Protein AF-A0A381VM30-F1 (afdb_monomer_lite)

Structure (mmCIF, N/CA/C/O backbone):
data_AF-A0A381VM30-F1
#
_entry.id   AF-A0A381VM30-F1
#
loop_
_atom_site.group_PDB
_atom_site.id
_atom_site.type_symbol
_atom_site.label_atom_id
_atom_site.label_alt_id
_atom_site.label_comp_id
_atom_site.label_asym_id
_atom_site.label_entity_id
_atom_site.label_seq_id
_atom_site.pdbx_PDB_ins_code
_atom_site.Cartn_x
_atom_site.Cartn_y
_atom_site.Cartn_z
_atom_site.occupancy
_atom_site.B_iso_or_equiv
_atom_site.auth_seq_id
_atom_site.auth_comp_id
_atom_site.auth_asym_id
_atom_site.auth_atom_id
_atom_site.pdbx_PDB_model_num
ATOM 1 N N . VAL A 1 1 ? -3.294 -4.775 -10.732 1.00 95.31 1 V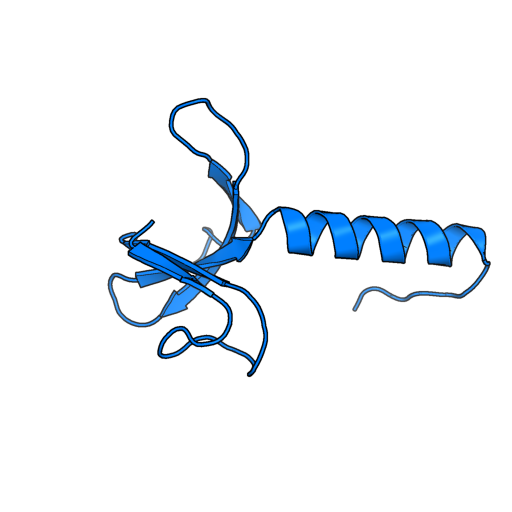AL A N 1
ATOM 2 C CA . VAL A 1 1 ? -2.682 -5.655 -9.705 1.00 95.31 1 VAL A CA 1
ATOM 3 C C . VAL A 1 1 ? -1.899 -6.719 -10.436 1.00 95.31 1 VAL A C 1
ATOM 5 O O . VAL A 1 1 ? -2.472 -7.328 -11.330 1.00 95.31 1 VAL A O 1
ATOM 8 N N . ILE A 1 2 ? -0.631 -6.897 -10.083 1.00 95.44 2 ILE A N 1
ATOM 9 C CA . ILE A 1 2 ? 0.282 -7.865 -10.712 1.00 95.44 2 ILE A CA 1
ATOM 10 C C . ILE A 1 2 ? 0.736 -8.973 -9.757 1.00 95.44 2 ILE A C 1
ATOM 12 O O . ILE A 1 2 ? 1.327 -9.948 -10.199 1.00 95.44 2 ILE A O 1
ATOM 16 N N . GLY A 1 3 ? 0.412 -8.867 -8.467 1.00 95.25 3 GLY A N 1
ATOM 17 C CA . GLY A 1 3 ? 0.677 -9.916 -7.488 1.00 95.25 3 GLY A CA 1
ATOM 18 C C . GLY A 1 3 ? -0.015 -9.644 -6.158 1.00 95.25 3 GLY A C 1
ATOM 19 O O . GLY A 1 3 ? -0.370 -8.501 -5.856 1.00 95.25 3 GLY A O 1
ATOM 20 N N . ARG A 1 4 ? -0.231 -10.705 -5.378 1.00 95.50 4 ARG A N 1
ATOM 21 C CA . ARG A 1 4 ? -0.673 -10.657 -3.979 1.00 95.50 4 ARG A CA 1
ATOM 22 C C . ARG A 1 4 ? -0.023 -11.802 -3.215 1.00 95.50 4 ARG A C 1
ATOM 24 O O . ARG A 1 4 ? 0.145 -12.866 -3.802 1.00 95.50 4 ARG A O 1
ATOM 31 N N . GLY A 1 5 ? 0.274 -11.584 -1.944 1.00 94.44 5 GLY A N 1
ATOM 32 C CA . GLY A 1 5 ? 0.825 -12.612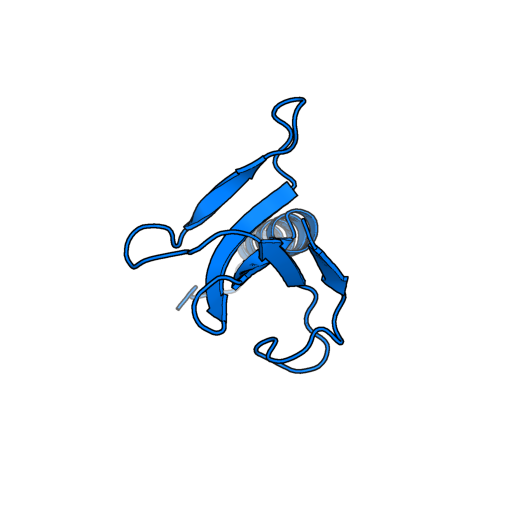 -1.069 1.00 94.44 5 GLY A CA 1
ATOM 33 C C . GLY A 1 5 ? 1.851 -12.049 -0.100 1.00 94.44 5 GLY A C 1
ATOM 34 O O . GLY A 1 5 ? 2.208 -10.867 -0.155 1.00 94.44 5 GLY A O 1
ATOM 35 N N . SER A 1 6 ? 2.330 -12.924 0.772 1.00 92.50 6 SER A N 1
ATOM 36 C CA . SER A 1 6 ? 3.367 -12.655 1.770 1.00 92.50 6 SER A CA 1
ATOM 37 C C . SER A 1 6 ? 4.783 -13.029 1.326 1.00 92.50 6 SER A C 1
ATOM 39 O O . SER A 1 6 ? 5.750 -12.775 2.044 1.00 92.50 6 SER A O 1
ATOM 41 N N . ASP A 1 7 ? 4.913 -13.594 0.127 1.00 90.81 7 ASP A N 1
ATOM 42 C CA . ASP A 1 7 ? 6.148 -14.072 -0.494 1.00 90.81 7 ASP A CA 1
ATOM 43 C C . ASP A 1 7 ? 6.515 -13.288 -1.768 1.00 90.81 7 ASP A C 1
ATOM 45 O O . ASP A 1 7 ? 7.293 -13.751 -2.605 1.00 90.81 7 ASP A O 1
ATOM 49 N N . LEU A 1 8 ? 5.970 -12.076 -1.925 1.00 90.88 8 LEU A N 1
ATOM 50 C CA . LEU A 1 8 ? 6.257 -11.239 -3.086 1.00 90.88 8 LEU A CA 1
ATOM 51 C C . LEU A 1 8 ? 7.730 -10.784 -3.098 1.00 90.88 8 LEU A C 1
ATOM 53 O O . LEU A 1 8 ? 8.257 -10.387 -2.050 1.00 90.88 8 LEU A O 1
ATOM 57 N N . PRO A 1 9 ? 8.395 -10.775 -4.271 1.00 87.56 9 PRO A N 1
ATOM 58 C CA . PRO A 1 9 ? 9.752 -10.256 -4.406 1.00 87.56 9 PRO A CA 1
ATOM 59 C C . PRO A 1 9 ? 9.863 -8.826 -3.878 1.00 87.56 9 PRO A C 1
ATOM 61 O O . PRO A 1 9 ? 8.984 -8.005 -4.128 1.00 87.56 9 PRO A O 1
ATOM 64 N N . GLU A 1 10 ? 10.946 -8.5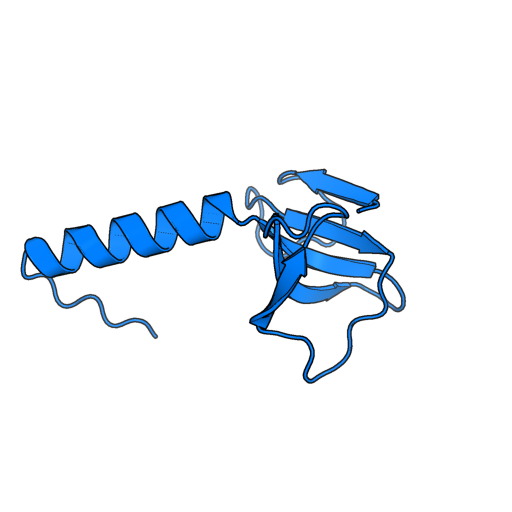38 -3.152 1.00 84.56 10 GLU A N 1
ATOM 65 C CA . GLU A 1 10 ? 11.249 -7.202 -2.609 1.00 84.56 10 GLU A CA 1
ATOM 66 C C . GLU A 1 10 ? 10.175 -6.637 -1.656 1.00 84.56 10 GLU A C 1
ATOM 68 O O . GLU A 1 10 ? 10.212 -5.457 -1.298 1.00 84.56 10 GLU A O 1
ATOM 73 N N . SER A 1 11 ? 9.234 -7.473 -1.198 1.00 85.31 11 SER A N 1
ATOM 74 C CA . SER A 1 11 ? 8.241 -7.065 -0.213 1.00 85.31 11 SER A CA 1
ATOM 75 C C . SER A 1 11 ? 8.893 -6.769 1.147 1.00 85.31 11 SER A C 1
ATOM 77 O O . SER A 1 11 ? 9.736 -7.533 1.629 1.00 85.31 11 SER A O 1
ATOM 79 N N . PRO A 1 12 ? 8.545 -5.642 1.795 1.00 77.50 12 PRO A N 1
ATOM 80 C CA . PRO A 1 12 ? 9.104 -5.321 3.097 1.00 77.50 12 PRO A CA 1
ATOM 81 C C . PRO A 1 12 ? 8.442 -6.137 4.211 1.00 77.50 12 PRO A C 1
ATOM 83 O O . PRO A 1 12 ? 7.224 -6.119 4.389 1.00 77.50 12 PRO A O 1
ATOM 86 N N . GLY A 1 13 ? 9.280 -6.782 5.023 1.00 78.50 13 GLY A N 1
ATOM 87 C CA . GLY A 1 13 ? 8.863 -7.607 6.155 1.00 78.50 13 GLY A CA 1
ATOM 88 C C . GLY A 1 13 ? 8.404 -8.997 5.718 1.00 78.50 13 GLY A C 1
ATOM 89 O O . GLY A 1 13 ? 7.364 -9.138 5.083 1.00 78.50 13 GLY A O 1
ATOM 90 N N . ALA A 1 14 ? 9.174 -10.018 6.104 1.00 71.50 14 ALA A N 1
ATOM 91 C CA . ALA A 1 14 ? 8.827 -11.412 5.854 1.00 71.50 14 ALA A CA 1
ATOM 92 C C . ALA A 1 14 ? 7.441 -11.748 6.431 1.00 71.50 14 ALA A C 1
ATOM 94 O O . ALA A 1 14 ? 7.071 -11.236 7.490 1.00 71.50 14 ALA A O 1
ATOM 95 N N . GLU A 1 15 ? 6.699 -12.602 5.722 1.00 80.06 15 GLU A N 1
ATOM 96 C CA . GLU A 1 15 ? 5.385 -13.127 6.126 1.00 80.06 15 GLU A CA 1
ATOM 97 C C . GLU A 1 15 ? 4.258 -12.080 6.221 1.00 80.06 15 GLU A C 1
ATOM 99 O O . GLU A 1 15 ? 3.169 -12.375 6.713 1.00 80.06 15 GLU A O 1
ATOM 104 N N . ARG A 1 16 ? 4.473 -10.850 5.735 1.00 88.06 16 ARG A N 1
ATOM 105 C CA . ARG A 1 16 ? 3.420 -9.826 5.664 1.00 88.06 16 ARG A CA 1
ATOM 106 C C . ARG A 1 16 ? 2.756 -9.839 4.304 1.00 88.06 16 ARG A C 1
ATOM 108 O O . ARG A 1 16 ? 3.435 -9.795 3.292 1.00 88.06 16 ARG A O 1
ATOM 115 N N . GLU A 1 17 ? 1.433 -9.839 4.287 1.00 94.75 17 GLU A N 1
ATOM 116 C CA . GLU A 1 17 ? 0.662 -9.798 3.049 1.00 94.75 17 GLU A CA 1
ATOM 117 C C . GLU A 1 17 ? 0.730 -8.430 2.359 1.00 94.75 17 GLU A C 1
ATOM 119 O O . GLU A 1 17 ? 0.506 -7.386 2.979 1.00 94.75 17 GLU A O 1
ATOM 124 N N . TRP A 1 18 ? 0.965 -8.449 1.047 1.00 96.19 18 TRP A N 1
ATOM 125 C CA . TRP A 1 18 ? 1.069 -7.262 0.204 1.00 96.19 18 TRP A CA 1
ATOM 126 C C . TRP A 1 18 ? 0.268 -7.400 -1.092 1.00 96.19 18 TRP A C 1
ATOM 128 O O . TRP A 1 18 ? -0.040 -8.498 -1.558 1.00 96.19 18 TRP A O 1
ATOM 138 N N . ILE A 1 19 ? -0.037 -6.260 -1.716 1.00 96.62 19 ILE A N 1
ATOM 139 C CA . ILE A 1 19 ? -0.525 -6.179 -3.096 1.00 96.62 19 ILE A CA 1
ATOM 140 C C . ILE A 1 19 ? 0.531 -5.471 -3.941 1.00 96.62 19 ILE A C 1
ATOM 142 O O . ILE A 1 19 ? 0.797 -4.291 -3.716 1.00 96.62 19 ILE A O 1
ATOM 146 N N . ALA A 1 20 ? 1.055 -6.160 -4.954 1.00 95.50 20 ALA A N 1
ATOM 147 C CA . ALA A 1 20 ? 1.886 -5.554 -5.987 1.00 95.50 20 ALA A CA 1
ATOM 148 C C . ALA A 1 20 ? 1.015 -4.982 -7.112 1.00 95.50 20 ALA A C 1
ATOM 150 O O . ALA A 1 20 ? 0.095 -5.633 -7.635 1.00 95.50 20 ALA A O 1
ATOM 151 N N . VAL A 1 21 ? 1.316 -3.755 -7.518 1.00 95.06 21 VAL A N 1
ATOM 152 C CA . VAL A 1 21 ? 0.647 -3.043 -8.605 1.00 95.06 21 VAL A CA 1
ATOM 153 C C . VAL A 1 21 ? 1.666 -2.567 -9.628 1.00 95.06 21 VAL A C 1
ATOM 155 O O . VAL A 1 21 ? 2.731 -2.079 -9.272 1.00 95.06 21 VAL A O 1
ATOM 158 N N . ASP A 1 22 ? 1.311 -2.697 -10.902 1.00 94.62 22 ASP A N 1
ATOM 159 C CA . ASP A 1 22 ? 2.047 -2.103 -12.018 1.00 94.62 22 ASP A CA 1
ATOM 160 C C . ASP A 1 22 ? 1.683 -0.619 -12.107 1.00 94.62 22 ASP A C 1
ATOM 162 O O . ASP A 1 22 ? 0.805 -0.208 -12.866 1.00 94.62 22 ASP A O 1
ATOM 166 N N . LEU A 1 23 ? 2.225 0.151 -11.166 1.00 90.69 23 LEU A N 1
ATOM 167 C CA . LEU A 1 23 ? 1.991 1.577 -10.998 1.00 90.69 23 LEU A CA 1
ATOM 168 C C . LEU A 1 23 ? 3.276 2.218 -10.477 1.00 90.69 23 LEU A C 1
ATOM 170 O O . LEU A 1 23 ? 3.739 1.903 -9.380 1.00 90.69 23 LEU A O 1
ATOM 174 N N . ALA A 1 24 ? 3.786 3.200 -11.219 1.00 90.69 24 ALA A N 1
ATOM 175 C CA . ALA A 1 24 ? 4.923 4.014 -10.806 1.00 90.69 24 ALA A CA 1
ATOM 176 C C . ALA A 1 24 ? 4.530 4.974 -9.664 1.00 90.69 24 ALA A C 1
ATOM 178 O O . ALA A 1 24 ? 4.208 6.146 -9.890 1.00 90.69 24 ALA A O 1
ATOM 179 N N . LEU A 1 25 ? 4.538 4.471 -8.427 1.00 89.75 25 LEU A N 1
ATOM 180 C CA . LEU A 1 25 ? 4.294 5.278 -7.233 1.00 89.75 25 LEU A CA 1
ATOM 181 C C . LEU A 1 25 ? 5.431 6.287 -7.018 1.00 89.75 25 LEU A C 1
ATOM 183 O O . LEU A 1 25 ? 6.603 6.009 -7.258 1.00 89.75 25 LEU A O 1
ATOM 187 N N . ARG A 1 26 ? 5.074 7.483 -6.546 1.00 88.25 26 ARG A N 1
ATOM 188 C CA . ARG A 1 26 ? 6.005 8.581 -6.243 1.00 88.25 26 ARG A CA 1
ATOM 189 C C . ARG A 1 26 ? 5.723 9.139 -4.845 1.00 88.25 26 ARG A C 1
ATOM 191 O O . ARG A 1 26 ? 4.642 8.887 -4.305 1.00 88.25 26 ARG A O 1
ATOM 198 N N . PRO A 1 27 ? 6.640 9.926 -4.252 1.00 89.50 27 PRO A N 1
ATOM 199 C CA . PRO A 1 27 ? 6.330 10.673 -3.038 1.00 89.50 27 PRO A CA 1
ATOM 200 C C . PRO A 1 27 ? 5.004 11.435 -3.177 1.00 89.50 27 PRO A C 1
ATOM 202 O O . PRO A 1 27 ? 4.753 12.066 -4.203 1.00 89.50 27 PRO A O 1
ATOM 205 N N . GLY A 1 28 ? 4.148 11.329 -2.159 1.00 90.69 28 GLY A N 1
ATOM 206 C CA . GLY A 1 28 ? 2.789 11.883 -2.163 1.00 90.69 28 GLY A CA 1
ATOM 207 C C . GLY A 1 28 ? 1.674 10.889 -2.514 1.00 90.69 28 GLY A C 1
ATOM 208 O O . GLY A 1 28 ? 0.515 11.204 -2.275 1.00 90.69 28 GLY A O 1
ATOM 209 N N . TYR A 1 29 ? 1.992 9.688 -3.015 1.00 91.81 29 TYR A N 1
ATOM 210 C CA . TYR A 1 29 ? 0.991 8.626 -3.221 1.00 91.81 29 TYR A CA 1
ATOM 211 C C . TYR A 1 29 ? 0.726 7.777 -1.966 1.00 91.81 29 TYR A C 1
ATOM 213 O O . TYR A 1 29 ? -0.301 7.100 -1.891 1.00 91.81 29 TYR A O 1
ATOM 221 N N . SER A 1 30 ? 1.641 7.783 -0.992 1.00 93.19 30 SER A N 1
ATOM 222 C CA . SER A 1 30 ? 1.501 7.023 0.255 1.00 93.19 30 SER A CA 1
ATOM 223 C C . SER A 1 30 ? 0.218 7.412 1.000 1.00 93.19 30 SER A C 1
ATOM 225 O O . SER A 1 30 ? -0.116 8.589 1.104 1.00 93.19 30 SER A O 1
ATOM 227 N N . GLY A 1 31 ? -0.508 6.417 1.507 1.00 94.38 31 GLY A N 1
ATOM 228 C CA . GLY A 1 31 ? -1.811 6.586 2.153 1.00 94.38 31 GLY A CA 1
ATOM 229 C C . GLY A 1 31 ? -3.000 6.650 1.185 1.00 94.38 31 GLY A C 1
ATOM 230 O O . GLY A 1 31 ? -4.145 6.569 1.624 1.00 94.38 31 GLY A O 1
ATOM 231 N N . GLY A 1 32 ? -2.760 6.762 -0.127 1.00 95.88 32 GLY A N 1
ATOM 232 C CA . GLY A 1 32 ? -3.821 6.834 -1.131 1.00 95.88 32 GLY A CA 1
ATOM 233 C C . GLY A 1 32 ? -4.581 5.508 -1.307 1.00 95.88 32 GLY A C 1
ATOM 234 O O . GLY A 1 32 ? -3.966 4.436 -1.242 1.00 95.88 32 GLY A O 1
ATOM 235 N N . PRO A 1 33 ? -5.903 5.545 -1.568 1.00 96.62 33 PRO A N 1
ATOM 236 C CA . PRO A 1 33 ? -6.705 4.341 -1.748 1.00 96.62 33 PRO A CA 1
ATOM 237 C C . PRO A 1 33 ? -6.374 3.635 -3.068 1.00 96.62 33 PRO A C 1
ATOM 239 O O . PRO A 1 33 ? -6.248 4.269 -4.115 1.00 96.62 33 PRO A O 1
ATOM 242 N N . LEU A 1 34 ? -6.304 2.306 -3.030 1.00 96.62 34 LEU A N 1
ATOM 243 C CA . LEU A 1 34 ? -6.340 1.453 -4.212 1.00 96.62 34 LEU A CA 1
ATOM 244 C C . LEU A 1 34 ? -7.749 0.873 -4.341 1.00 96.62 34 LEU A C 1
ATOM 246 O O . LEU A 1 34 ? -8.191 0.140 -3.455 1.00 96.62 34 LEU A O 1
ATOM 250 N N . ALA A 1 35 ? -8.436 1.177 -5.441 1.00 96.69 35 ALA A N 1
ATOM 251 C CA . ALA A 1 35 ? -9.782 0.687 -5.716 1.00 96.69 35 ALA A CA 1
ATOM 252 C C . ALA A 1 35 ? -9.825 -0.204 -6.965 1.00 96.69 35 ALA A C 1
ATOM 254 O O . ALA A 1 35 ? -9.029 -0.031 -7.890 1.00 96.69 35 ALA A O 1
ATOM 255 N N . ASP A 1 36 ? -10.749 -1.163 -6.992 1.00 96.31 36 ASP A N 1
ATOM 256 C CA . ASP A 1 36 ? -11.062 -1.917 -8.205 1.00 96.31 36 ASP A CA 1
ATOM 257 C C . ASP A 1 36 ? -12.006 -1.145 -9.147 1.00 96.31 36 ASP A C 1
ATOM 259 O O . ASP A 1 36 ? -12.447 -0.030 -8.866 1.00 96.31 36 ASP A O 1
ATOM 263 N N . HIS A 1 37 ? -12.322 -1.748 -10.295 1.00 96.81 37 HIS A N 1
ATOM 264 C CA . HIS A 1 37 ? -13.178 -1.155 -11.327 1.00 96.81 37 HIS A CA 1
ATOM 265 C C . HIS A 1 37 ? -14.631 -0.903 -10.882 1.00 96.81 37 HIS A C 1
ATOM 267 O O . HIS A 1 37 ? -15.355 -0.190 -11.572 1.00 96.81 37 HIS A O 1
ATOM 273 N N . GLN A 1 38 ? -15.064 -1.472 -9.753 1.00 98.00 38 GLN A N 1
ATOM 274 C CA . GLN A 1 38 ? -16.377 -1.222 -9.155 1.00 98.00 38 GLN A CA 1
ATOM 275 C C . GLN A 1 38 ? -16.317 -0.139 -8.066 1.00 98.00 38 GLN A C 1
ATOM 277 O O . GLN A 1 38 ? -17.335 0.164 -7.446 1.00 98.00 38 GLN A O 1
ATOM 282 N N . GLY A 1 39 ? -15.140 0.441 -7.817 1.00 96.75 39 GLY A N 1
ATOM 283 C CA . GLY A 1 39 ? -14.918 1.419 -6.757 1.00 96.75 39 GLY A CA 1
ATOM 284 C C . GLY A 1 39 ? -14.730 0.797 -5.372 1.00 96.75 39 GLY A C 1
ATOM 285 O O . GLY A 1 39 ? -14.746 1.526 -4.381 1.00 96.75 39 GLY A O 1
ATOM 286 N N . LYS A 1 40 ? -14.543 -0.526 -5.263 1.00 97.69 40 LYS A N 1
ATOM 287 C CA . LYS A 1 40 ? -14.279 -1.170 -3.972 1.00 97.69 40 LYS A CA 1
ATOM 288 C C . LYS A 1 40 ? -12.830 -0.927 -3.558 1.00 97.69 40 LYS A C 1
ATOM 290 O O . LYS A 1 40 ? -11.917 -1.205 -4.332 1.00 97.69 40 LYS A O 1
ATOM 295 N N . LEU A 1 41 ? -12.617 -0.471 -2.322 1.00 97.56 41 LEU A N 1
ATOM 296 C CA . LEU A 1 41 ? -11.286 -0.375 -1.720 1.00 97.56 41 LEU A CA 1
ATOM 297 C C . LEU A 1 41 ? -10.679 -1.777 -1.576 1.00 97.56 41 LEU A C 1
ATOM 299 O O . LEU A 1 41 ? -11.267 -2.651 -0.942 1.00 97.56 41 LEU A O 1
ATOM 303 N N . ILE A 1 42 ? -9.497 -1.979 -2.150 1.00 97.81 42 ILE A N 1
ATOM 304 C CA . ILE A 1 42 ? -8.757 -3.246 -2.084 1.00 97.81 42 ILE A CA 1
ATOM 305 C C . ILE A 1 42 ? -7.408 -3.110 -1.370 1.00 97.81 42 ILE A C 1
ATOM 307 O O . ILE A 1 42 ? -6.811 -4.122 -1.009 1.00 97.81 42 ILE A O 1
ATOM 311 N N . GLY A 1 43 ? -6.926 -1.888 -1.134 1.00 97.56 43 GLY A N 1
ATOM 312 C CA . GLY A 1 43 ? -5.705 -1.645 -0.369 1.00 97.56 43 GLY A CA 1
ATOM 313 C C . GLY A 1 43 ? -5.344 -0.168 -0.244 1.00 97.56 43 GLY A C 1
ATOM 314 O O . GLY A 1 43 ? -6.075 0.702 -0.716 1.00 97.56 43 GLY A O 1
ATOM 315 N N . MET A 1 44 ? -4.201 0.107 0.378 1.00 97.56 44 MET A N 1
ATOM 316 C CA . MET A 1 44 ? -3.653 1.450 0.575 1.00 97.56 44 MET A CA 1
ATOM 317 C C . MET A 1 44 ? -2.219 1.510 0.060 1.00 97.56 44 MET A C 1
ATOM 319 O O . MET A 1 44 ? -1.380 0.713 0.475 1.00 97.56 44 MET A O 1
ATOM 323 N N . SER A 1 45 ? -1.943 2.449 -0.842 1.00 95.56 45 SER A N 1
ATOM 324 C CA . SER A 1 45 ? -0.614 2.636 -1.429 1.00 95.56 45 SER A CA 1
ATOM 325 C C . SER A 1 45 ? 0.382 3.035 -0.351 1.00 95.56 45 SER A C 1
ATOM 327 O O . SER A 1 45 ? 0.100 3.909 0.466 1.00 95.56 45 SER A O 1
ATOM 329 N N . THR A 1 46 ? 1.560 2.425 -0.355 1.00 92.25 46 THR A N 1
ATOM 330 C CA . THR A 1 46 ? 2.521 2.615 0.740 1.00 92.25 46 THR A CA 1
ATOM 331 C C . THR A 1 46 ? 3.917 2.900 0.236 1.00 92.25 46 THR A C 1
ATOM 333 O O . THR A 1 46 ? 4.517 3.896 0.639 1.00 92.25 46 THR A O 1
ATOM 336 N N . LEU A 1 47 ? 4.427 2.047 -0.647 1.00 88.00 47 LEU A N 1
ATOM 337 C CA . LEU A 1 47 ? 5.842 2.021 -0.987 1.00 88.00 47 LEU A CA 1
ATOM 338 C C . LEU A 1 47 ? 6.056 1.670 -2.456 1.00 88.00 47 LEU A C 1
ATOM 340 O O . LEU A 1 47 ? 5.260 0.955 -3.056 1.00 88.00 47 LEU A O 1
ATOM 344 N N . MET A 1 48 ? 7.128 2.206 -3.025 1.00 88.00 48 MET A N 1
ATOM 345 C CA . MET A 1 48 ? 7.606 1.876 -4.366 1.00 88.00 48 MET A CA 1
ATOM 346 C C . MET A 1 48 ? 8.713 0.822 -4.259 1.00 88.00 48 MET A C 1
ATOM 348 O O . MET A 1 48 ? 9.581 0.933 -3.392 1.00 88.00 48 MET A O 1
ATOM 352 N N . THR A 1 49 ? 8.690 -0.173 -5.139 1.00 83.69 49 THR A N 1
ATOM 353 C CA . THR A 1 49 ? 9.734 -1.196 -5.288 1.00 83.69 49 THR A CA 1
ATOM 354 C C . THR A 1 49 ? 10.253 -1.127 -6.721 1.00 83.69 49 THR A C 1
ATOM 356 O O . THR A 1 49 ? 9.537 -1.438 -7.672 1.00 83.69 49 THR A O 1
ATOM 359 N N . GLY A 1 50 ? 11.479 -0.642 -6.909 1.00 84.06 50 GLY A N 1
ATOM 360 C CA . GLY A 1 50 ? 11.989 -0.332 -8.247 1.00 84.06 50 GLY A CA 1
ATOM 361 C C . GLY A 1 50 ? 11.287 0.870 -8.900 1.00 84.06 50 GLY A C 1
ATOM 362 O O . GLY A 1 50 ? 10.804 1.772 -8.216 1.00 84.06 50 GLY A O 1
ATOM 363 N N . LEU A 1 51 ? 11.295 0.921 -10.238 1.00 82.56 51 LEU A N 1
ATOM 364 C CA . LEU A 1 51 ? 10.808 2.076 -11.013 1.00 82.56 51 LEU A CA 1
ATOM 365 C C . LEU A 1 51 ? 9.304 2.037 -11.323 1.00 82.56 51 LEU A C 1
ATOM 367 O O . LEU A 1 51 ? 8.684 3.093 -11.443 1.00 82.56 51 LEU A O 1
ATOM 371 N N . GLU A 1 52 ? 8.733 0.842 -11.478 1.00 89.88 52 GLU A N 1
ATOM 372 C CA . GLU A 1 52 ? 7.385 0.652 -12.044 1.00 89.88 52 GLU A CA 1
ATOM 373 C C . GLU A 1 52 ? 6.433 -0.103 -11.111 1.00 89.88 52 GLU A C 1
ATOM 375 O O . GLU A 1 52 ? 5.221 -0.063 -11.312 1.00 89.88 52 GLU A O 1
ATOM 380 N N . VAL A 1 53 ? 6.952 -0.748 -10.059 1.00 92.81 53 VAL A N 1
ATOM 381 C CA . VAL A 1 53 ? 6.125 -1.523 -9.134 1.00 92.81 53 VAL A CA 1
ATOM 382 C C . VAL A 1 53 ? 5.822 -0.710 -7.882 1.00 92.81 53 VAL A C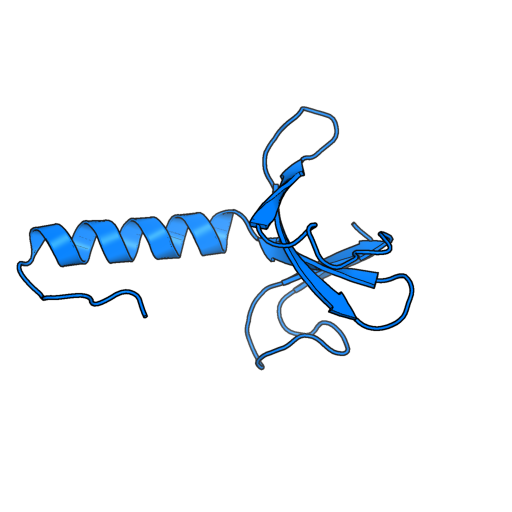 1
ATOM 384 O O . VAL A 1 53 ? 6.703 -0.206 -7.183 1.00 92.81 53 VAL A O 1
ATOM 387 N N . GLY A 1 54 ? 4.533 -0.599 -7.595 1.00 93.88 54 GLY A N 1
ATOM 388 C CA . GLY A 1 54 ? 4.011 -0.100 -6.338 1.00 93.88 54 GLY A CA 1
ATOM 389 C C . GLY A 1 54 ? 3.565 -1.242 -5.440 1.00 93.88 54 GLY A C 1
ATOM 390 O O . GLY A 1 54 ? 3.140 -2.298 -5.908 1.00 93.88 54 GLY A O 1
ATOM 391 N N . MET A 1 55 ? 3.595 -0.999 -4.138 1.00 94.88 55 MET A N 1
ATOM 392 C CA . MET A 1 55 ? 3.163 -1.941 -3.118 1.00 94.88 55 MET A CA 1
ATOM 393 C C . MET A 1 55 ? 2.160 -1.277 -2.182 1.00 94.88 55 MET A C 1
ATOM 395 O O . MET A 1 55 ? 2.353 -0.151 -1.695 1.00 94.88 55 MET A O 1
ATOM 399 N N . ALA A 1 56 ? 1.080 -2.005 -1.929 1.00 96.31 56 ALA A N 1
ATOM 400 C CA . ALA A 1 56 ? -0.031 -1.569 -1.106 1.00 96.31 56 ALA A CA 1
ATOM 401 C C . ALA A 1 56 ? -0.323 -2.569 0.014 1.00 96.31 56 ALA A C 1
ATOM 403 O O . ALA A 1 56 ? -0.269 -3.784 -0.195 1.00 96.31 56 ALA A O 1
ATOM 404 N N . VAL A 1 57 ? -0.690 -2.045 1.182 1.00 96.88 57 VAL A N 1
ATOM 405 C CA . VAL A 1 57 ? -1.243 -2.848 2.278 1.00 96.88 57 VAL A CA 1
ATOM 406 C C . VAL A 1 57 ? -2.657 -3.294 1.877 1.00 96.88 57 VAL A C 1
ATOM 408 O O . VAL A 1 57 ? -3.457 -2.437 1.486 1.00 96.88 57 VAL A O 1
ATOM 411 N N . PRO A 1 58 ? -3.001 -4.594 1.945 1.00 97.62 58 PRO A N 1
ATOM 412 C CA . PRO A 1 58 ? -4.345 -5.068 1.620 1.00 97.62 58 PRO A CA 1
ATOM 413 C C . PRO A 1 58 ? -5.414 -4.499 2.563 1.00 97.62 58 PRO A C 1
ATOM 415 O O . PRO A 1 58 ? -5.167 -4.337 3.757 1.00 97.62 58 PRO A O 1
ATOM 418 N N . SER A 1 59 ? -6.629 -4.256 2.058 1.00 98.00 59 SER A N 1
ATOM 419 C CA . SER A 1 59 ? -7.712 -3.675 2.874 1.00 98.00 59 SER A CA 1
ATOM 420 C C . SER A 1 59 ? -8.055 -4.515 4.108 1.00 98.00 59 SER A C 1
ATOM 422 O O . SER A 1 59 ? -8.259 -3.954 5.177 1.00 98.00 59 SER A O 1
ATOM 424 N N . TYR A 1 60 ? -8.029 -5.846 3.999 1.00 96.69 60 TYR A N 1
ATOM 425 C CA . TYR A 1 60 ? -8.320 -6.736 5.128 1.00 96.69 60 TYR A CA 1
ATOM 426 C C . TYR A 1 60 ? -7.280 -6.621 6.258 1.00 96.69 60 TYR A C 1
ATOM 428 O O . TYR A 1 60 ? -7.639 -6.701 7.428 1.00 96.69 60 TYR A O 1
ATOM 436 N N . VAL A 1 61 ? -6.007 -6.351 5.938 1.00 96.19 61 VAL A N 1
ATOM 437 C CA . VAL A 1 61 ? -4.962 -6.106 6.950 1.00 96.19 61 VAL A CA 1
ATOM 438 C C . VAL A 1 61 ? -5.239 -4.796 7.692 1.00 96.19 61 VAL A C 1
ATOM 440 O O . VAL A 1 61 ? -5.064 -4.715 8.907 1.00 96.19 61 VAL A O 1
ATOM 443 N N . ILE A 1 62 ? -5.707 -3.772 6.971 1.00 95.50 62 ILE A N 1
ATOM 444 C CA . ILE A 1 62 ? -6.097 -2.478 7.551 1.00 95.50 62 ILE A CA 1
ATOM 445 C C . ILE A 1 62 ? -7.321 -2.653 8.457 1.00 95.50 62 ILE A C 1
ATOM 447 O O . ILE A 1 62 ? -7.335 -2.141 9.574 1.00 95.50 62 ILE A O 1
ATOM 451 N N . GLU A 1 63 ? -8.327 -3.401 8.002 1.00 95.88 63 GLU A N 1
ATOM 452 C CA . GLU A 1 63 ? -9.530 -3.720 8.777 1.00 95.88 63 GLU A CA 1
ATOM 453 C C . GLU A 1 63 ? -9.180 -4.443 10.085 1.00 9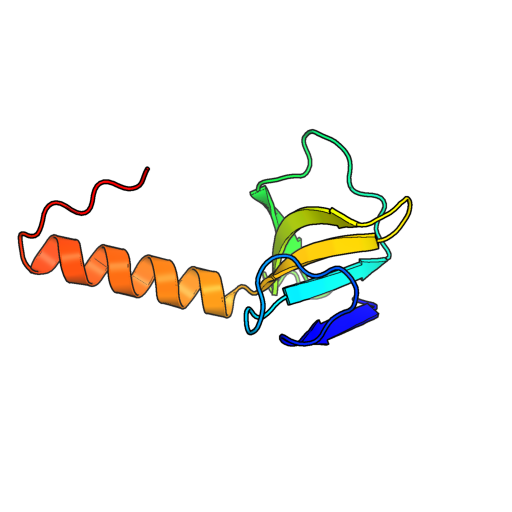5.88 63 GLU A C 1
ATOM 455 O O . GLU A 1 63 ? -9.646 -4.039 11.151 1.00 95.88 63 GLU A O 1
ATOM 460 N N . GLU A 1 64 ? -8.308 -5.456 10.038 1.00 94.88 64 GLU A N 1
ATOM 461 C CA . GLU A 1 64 ? -7.828 -6.156 11.234 1.00 94.88 64 GLU A CA 1
ATOM 462 C C . GLU A 1 64 ? -7.085 -5.236 12.205 1.00 94.88 64 GLU A C 1
ATOM 464 O O . GLU A 1 64 ? -7.280 -5.326 13.419 1.00 94.88 64 GLU A O 1
ATOM 469 N N . PHE A 1 65 ? -6.222 -4.361 11.687 1.00 93.31 65 PHE A N 1
ATOM 470 C CA . PHE A 1 65 ? -5.485 -3.396 12.496 1.00 93.31 65 PHE A CA 1
ATOM 471 C C . PHE A 1 65 ? -6.432 -2.427 13.216 1.00 93.31 65 PHE A C 1
ATOM 473 O O . PHE A 1 65 ? -6.327 -2.256 14.430 1.00 93.31 65 PHE A O 1
ATOM 480 N N . VAL A 1 66 ? -7.401 -1.852 12.495 1.00 94.25 66 VAL A N 1
ATOM 481 C CA . VAL A 1 66 ? -8.402 -0.943 13.073 1.00 94.25 66 VAL A CA 1
ATOM 482 C C . VAL A 1 66 ? -9.272 -1.667 14.102 1.00 94.25 66 VAL A C 1
ATOM 484 O O . VAL A 1 66 ? -9.551 -1.111 15.167 1.00 94.25 66 VAL A O 1
ATOM 487 N N . ALA A 1 67 ? -9.677 -2.910 13.824 1.00 93.44 67 ALA A N 1
ATOM 488 C CA . ALA A 1 67 ? -10.467 -3.714 14.751 1.00 93.44 67 ALA A CA 1
ATOM 489 C C . ALA A 1 67 ? -9.724 -3.966 16.073 1.00 93.44 67 ALA A C 1
ATOM 491 O O . ALA A 1 67 ? -10.322 -3.791 17.135 1.00 93.44 67 ALA A O 1
ATOM 492 N N . LYS A 1 68 ? -8.429 -4.312 16.004 1.00 91.81 68 LYS A N 1
ATOM 493 C CA . LYS A 1 68 ? -7.558 -4.512 17.176 1.00 91.81 68 LYS A CA 1
ATOM 494 C C . LYS A 1 68 ? -7.370 -3.214 17.967 1.00 91.81 68 LYS A C 1
ATOM 496 O O . LYS A 1 68 ? -7.635 -3.181 19.164 1.00 91.81 68 LYS A O 1
ATOM 501 N N . ALA A 1 69 ? -7.036 -2.116 17.291 1.00 89.62 69 ALA A N 1
ATOM 502 C CA . ALA A 1 69 ? -6.886 -0.813 17.943 1.00 89.62 69 ALA A CA 1
ATOM 503 C C . ALA A 1 69 ? -8.177 -0.372 18.664 1.00 89.62 69 ALA A C 1
ATOM 505 O O . ALA A 1 69 ? -8.138 0.143 19.777 1.00 89.62 69 ALA A O 1
ATOM 506 N N . SER A 1 70 ? -9.340 -0.649 18.066 1.00 86.44 70 SER A N 1
ATOM 507 C CA . SER A 1 70 ? -10.651 -0.301 18.634 1.00 86.44 70 SER A CA 1
ATOM 508 C C . SER A 1 70 ? -11.132 -1.263 19.731 1.00 86.44 70 SER A C 1
ATOM 510 O O . SER A 1 70 ? -12.096 -0.962 20.443 1.00 86.44 70 SER A O 1
ATOM 512 N N . SER A 1 71 ? -10.566 -2.470 19.838 1.00 80.12 71 SER A N 1
ATOM 513 C CA . SER A 1 71 ? -10.818 -3.368 20.973 1.00 80.12 71 SER A CA 1
ATOM 514 C C . SER A 1 71 ? -9.943 -3.022 22.172 1.00 80.12 71 SER A C 1
ATOM 516 O O . SER A 1 71 ? -10.427 -3.103 23.299 1.00 80.12 71 SER A O 1
ATOM 518 N N . ASP A 1 72 ? -8.709 -2.584 21.930 1.00 66.31 72 ASP A N 1
ATOM 519 C CA . ASP A 1 72 ? -7.757 -2.218 22.983 1.00 66.31 72 ASP A CA 1
ATOM 520 C C . ASP A 1 72 ? -8.188 -0.937 23.714 1.00 66.31 72 ASP A C 1
ATOM 522 O O . ASP A 1 72 ? -8.144 -0.880 24.945 1.00 66.31 72 ASP A O 1
ATOM 526 N N . ASP A 1 73 ? -8.752 0.027 22.978 1.00 59.22 73 ASP A N 1
ATOM 527 C CA . ASP A 1 73 ? -9.354 1.253 23.528 1.00 59.22 73 ASP A CA 1
ATOM 528 C C . ASP A 1 73 ? -10.538 0.956 24.477 1.00 59.22 73 ASP A C 1
ATOM 530 O O . ASP A 1 73 ? -10.740 1.609 25.499 1.00 59.22 73 ASP A O 1
ATOM 534 N N . ARG A 1 74 ? -11.287 -0.129 24.219 1.00 58.94 74 ARG A N 1
ATOM 535 C CA . ARG A 1 74 ? -12.371 -0.603 25.105 1.00 58.94 74 ARG A CA 1
ATOM 536 C C . ARG A 1 74 ? -11.874 -1.380 26.328 1.00 58.94 74 ARG A C 1
ATOM 538 O O . ARG A 1 74 ? -12.663 -1.617 27.242 1.00 58.94 74 ARG A O 1
ATOM 545 N N . SER A 1 75 ? -10.602 -1.777 26.349 1.00 61.22 75 SER A N 1
ATOM 546 C CA . SER A 1 75 ? -9.966 -2.503 27.454 1.00 61.22 75 SER A CA 1
ATOM 547 C C . SER A 1 75 ? -9.139 -1.596 28.379 1.00 61.22 75 SER A C 1
ATOM 549 O O . SER A 1 75 ? -8.625 -2.082 29.387 1.00 61.22 75 SER A O 1
ATOM 551 N N . GLY A 1 76 ? -9.020 -0.296 28.082 1.00 54.81 76 GLY A N 1
ATOM 552 C CA . GLY A 1 76 ? -8.283 0.662 28.913 1.00 54.81 76 GLY A CA 1
ATOM 553 C C . GLY A 1 76 ? -6.759 0.508 28.867 1.00 54.81 76 GLY A C 1
ATOM 554 O O . GLY A 1 76 ? -6.088 0.903 29.818 1.00 54.81 76 GLY A O 1
ATOM 555 N N . SER A 1 77 ? -6.206 -0.070 27.795 1.00 57.59 77 SER A N 1
ATOM 556 C CA . SER A 1 77 ? -4.758 -0.106 27.572 1.00 57.59 77 SER A CA 1
ATOM 557 C C . SER A 1 77 ? -4.352 1.001 26.602 1.00 57.59 77 SER A C 1
ATOM 559 O O . SER A 1 77 ? -4.865 1.081 25.491 1.00 57.59 77 SER A O 1
ATOM 561 N N . ASP A 1 78 ? -3.422 1.843 27.053 1.00 57.16 78 ASP A N 1
ATOM 562 C CA . ASP A 1 78 ? -2.818 2.976 26.344 1.00 57.16 78 ASP A CA 1
ATOM 563 C C . ASP A 1 78 ? -2.042 2.486 25.098 1.00 57.16 78 ASP A C 1
ATOM 565 O O . ASP A 1 78 ? -0.823 2.301 25.120 1.00 57.16 78 ASP A O 1
ATOM 569 N N . THR A 1 79 ? -2.740 2.208 23.995 1.00 63.19 79 THR A N 1
ATOM 570 C CA . THR A 1 79 ? -2.083 1.920 22.715 1.00 63.19 79 THR A CA 1
ATOM 571 C C . THR A 1 79 ? -1.667 3.247 22.088 1.00 63.19 79 THR A C 1
ATOM 573 O O . THR A 1 79 ? -2.431 3.889 21.370 1.00 63.19 79 THR A O 1
ATOM 576 N N . ILE A 1 80 ? -0.425 3.663 22.349 1.00 57.44 80 ILE A N 1
ATOM 577 C CA . ILE A 1 80 ? 0.227 4.719 21.571 1.00 57.44 80 ILE A CA 1
ATOM 578 C C . ILE A 1 80 ? 0.502 4.152 20.178 1.00 57.44 80 ILE A C 1
ATOM 580 O O . ILE A 1 80 ? 1.415 3.351 19.974 1.00 57.44 80 ILE A O 1
ATOM 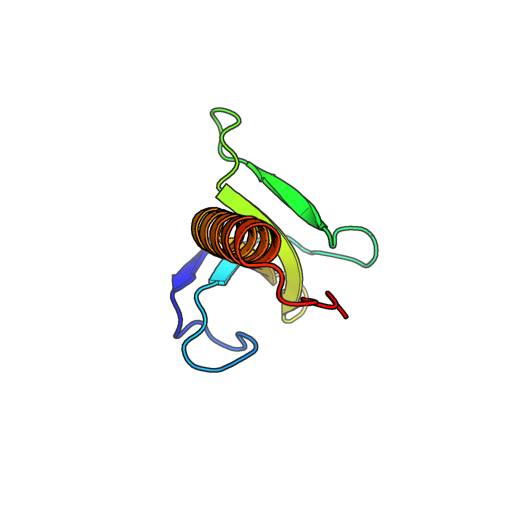584 N N . LEU A 1 81 ? -0.315 4.577 19.218 1.00 53.16 81 LEU A N 1
ATOM 585 C CA . LEU A 1 81 ? 0.040 4.522 17.809 1.00 53.16 81 LEU A CA 1
ATOM 586 C C . LEU A 1 81 ? 1.226 5.470 17.598 1.00 53.16 81 LEU A C 1
ATOM 588 O O . LEU A 1 81 ? 1.078 6.683 17.741 1.00 53.16 81 LEU A O 1
ATOM 592 N N . VAL A 1 82 ? 2.402 4.883 17.360 1.00 50.31 82 VAL A N 1
ATOM 593 C CA . VAL A 1 82 ? 3.648 5.586 17.009 1.00 50.31 82 VAL A CA 1
ATOM 594 C C . VAL A 1 82 ? 3.534 6.364 15.705 1.00 50.31 82 VAL A C 1
ATOM 596 O O . VAL A 1 82 ? 2.876 5.859 14.767 1.00 50.31 82 VAL A O 1
#

Foldseek 3Di:
DPDWAQPDPPDPDHRAIKDKDQAQDDPPQFQPFDADPVRHTQFTWHDDDPGGITITRGPVVVVVVVVVVVVVVVVPDPPPPD

Sequence (82 aa):
VIGRGSDLPESPGAEREWIAVDLALRPGYSGGPLADHQGKLIGMSTLMTGLEVGMAVPSYVIEEFVAKASSDDRSGSDTILV

Secondary structure (DSSP, 8-state):
--EEESS-TT-SSTT--EEEEE----TT-TTPEEE-TTS-EEEEEEEEETTTEEEEEEHHHHHHHHHHHHHHGGGT------

Organism: NCBI:txid408172

pLDDT: mean 87.54, std 12.81, range [50.31, 98.0]

Radius of gyration: 14.3 Å; chains: 1; bounding box: 28×26×41 Å

InterPro domains:
  IPR009003 Peptidase S1, PA clan [SSF50494] (11-69)